Protein AF-A0A354IV15-F1 (afdb_monomer_lite)

Structure (mmCIF, N/CA/C/O backbone):
data_AF-A0A354IV15-F1
#
_entry.id   AF-A0A354IV15-F1
#
loop_
_atom_site.group_PDB
_atom_site.id
_atom_site.type_symbol
_atom_site.label_atom_id
_atom_site.label_alt_id
_atom_site.label_comp_id
_atom_site.label_asym_id
_atom_site.label_entity_id
_atom_site.label_seq_id
_atom_site.pdbx_PDB_ins_code
_atom_site.Cartn_x
_atom_site.Cartn_y
_atom_site.Cartn_z
_atom_site.occupancy
_atom_site.B_iso_or_equiv
_atom_site.auth_seq_id
_atom_site.auth_comp_id
_atom_site.auth_asym_id
_atom_site.auth_atom_id
_atom_site.pdbx_PDB_model_num
ATOM 1 N N . MET A 1 1 ? 53.207 0.172 0.750 1.00 58.41 1 MET A N 1
ATOM 2 C CA . MET A 1 1 ? 51.798 0.121 0.291 1.00 58.41 1 MET A CA 1
ATOM 3 C C . MET A 1 1 ? 51.623 -1.169 -0.497 1.00 58.41 1 MET A C 1
ATOM 5 O O . MET A 1 1 ? 52.511 -1.442 -1.293 1.00 58.41 1 MET A O 1
ATOM 9 N N . PRO A 1 2 ? 50.593 -1.988 -0.224 1.00 62.03 2 PRO A N 1
ATOM 10 C CA . PRO A 1 2 ? 49.203 -1.547 -0.224 1.00 62.03 2 PRO A CA 1
ATOM 11 C C . PRO A 1 2 ? 48.478 -1.778 1.106 1.00 62.03 2 PRO A C 1
ATOM 13 O O . PRO A 1 2 ? 48.753 -2.709 1.855 1.00 62.03 2 PRO A O 1
ATOM 16 N N . LEU A 1 3 ? 47.558 -0.864 1.387 1.00 52.69 3 LEU A N 1
ATOM 17 C CA . LEU A 1 3 ? 46.584 -0.957 2.459 1.00 52.69 3 LEU A CA 1
ATOM 18 C C . LEU A 1 3 ? 45.533 -1.981 2.002 1.00 52.69 3 LEU A C 1
ATOM 20 O O . LEU A 1 3 ? 44.863 -1.752 0.996 1.00 52.69 3 LEU A O 1
ATOM 24 N N . LEU A 1 4 ? 45.420 -3.122 2.687 1.00 52.62 4 LEU A N 1
ATOM 25 C CA . LEU A 1 4 ? 44.293 -4.032 2.492 1.00 52.62 4 LEU A CA 1
ATOM 26 C C . LEU A 1 4 ? 43.020 -3.295 2.925 1.00 52.62 4 LEU A C 1
ATOM 28 O O . LEU A 1 4 ? 42.780 -3.111 4.117 1.00 52.62 4 LEU A O 1
ATOM 32 N N . LEU A 1 5 ? 42.205 -2.869 1.960 1.00 55.97 5 LEU A N 1
ATOM 33 C CA . LEU A 1 5 ? 40.815 -2.533 2.235 1.00 55.97 5 LEU A CA 1
ATOM 34 C C . LEU A 1 5 ? 40.097 -3.848 2.549 1.00 55.97 5 LEU A C 1
ATOM 36 O O . LEU A 1 5 ? 39.826 -4.650 1.656 1.00 55.97 5 LEU A O 1
ATOM 40 N N . LEU A 1 6 ? 39.804 -4.080 3.827 1.00 54.84 6 LEU A N 1
ATOM 41 C CA . LEU A 1 6 ? 38.836 -5.089 4.222 1.00 54.84 6 LEU A CA 1
ATOM 42 C C . LEU A 1 6 ? 37.461 -4.570 3.777 1.00 54.84 6 LEU A C 1
ATOM 44 O O . LEU A 1 6 ? 36.841 -3.753 4.456 1.00 54.84 6 LEU A O 1
ATOM 48 N N . ALA A 1 7 ? 37.005 -4.981 2.596 1.00 62.22 7 ALA A N 1
ATOM 49 C CA . ALA A 1 7 ? 35.623 -4.769 2.199 1.00 62.22 7 ALA A CA 1
ATOM 50 C C . ALA A 1 7 ? 34.753 -5.661 3.093 1.00 62.22 7 ALA A C 1
ATOM 52 O O . ALA A 1 7 ? 34.614 -6.858 2.850 1.00 62.22 7 ALA A O 1
ATOM 53 N N . ALA A 1 8 ? 34.201 -5.092 4.165 1.00 59.66 8 ALA A N 1
ATOM 54 C CA . ALA A 1 8 ? 33.115 -5.728 4.890 1.00 59.66 8 ALA A CA 1
ATOM 55 C C . ALA A 1 8 ? 31.926 -5.820 3.924 1.00 59.66 8 ALA A C 1
ATOM 57 O O . ALA A 1 8 ? 31.249 -4.830 3.650 1.00 59.66 8 ALA A O 1
ATOM 58 N N . CYS A 1 9 ? 31.719 -7.000 3.341 1.00 65.56 9 CYS A N 1
ATOM 59 C CA . CYS A 1 9 ? 30.541 -7.274 2.539 1.00 65.56 9 CYS A CA 1
ATOM 60 C C . CYS A 1 9 ? 29.348 -7.279 3.499 1.00 65.56 9 CYS A C 1
ATOM 62 O O . CYS A 1 9 ? 29.175 -8.215 4.278 1.00 65.56 9 CYS A O 1
ATOM 64 N N . ILE A 1 10 ? 28.569 -6.197 3.504 1.00 67.44 10 ILE A N 1
ATOM 65 C CA . ILE A 1 10 ? 27.291 -6.165 4.211 1.00 67.44 10 ILE A CA 1
ATOM 66 C C . ILE A 1 10 ? 26.388 -7.165 3.490 1.00 67.44 10 ILE A C 1
ATOM 68 O O . ILE A 1 10 ? 25.838 -6.873 2.430 1.00 67.44 10 ILE A O 1
ATOM 72 N N . THR A 1 11 ? 26.251 -8.366 4.047 1.00 67.44 11 THR A N 1
ATOM 73 C CA . THR A 1 11 ? 25.224 -9.312 3.620 1.00 67.44 11 THR A CA 1
ATOM 74 C C . THR A 1 11 ? 23.880 -8.784 4.093 1.00 67.44 11 THR A C 1
ATOM 76 O O . THR A 1 11 ? 23.490 -8.979 5.245 1.00 67.44 11 THR A O 1
ATOM 79 N N . LEU A 1 12 ? 23.180 -8.080 3.205 1.00 62.41 12 LEU A N 1
ATOM 80 C CA . LEU A 1 12 ? 21.765 -7.800 3.394 1.00 62.41 12 LEU A CA 1
ATOM 81 C C . LEU A 1 12 ? 21.016 -9.140 3.425 1.00 62.41 12 LEU A C 1
ATOM 83 O O . LEU A 1 12 ? 21.324 -10.026 2.620 1.00 62.41 12 LEU A O 1
ATOM 87 N N . PRO A 1 13 ? 20.047 -9.327 4.336 1.00 68.31 13 PRO A N 1
ATOM 88 C CA . PRO A 1 13 ? 19.201 -10.508 4.278 1.00 68.31 13 PRO A CA 1
ATOM 89 C C . PRO A 1 13 ? 18.529 -10.557 2.902 1.00 68.31 13 PRO A C 1
ATOM 91 O O . PRO A 1 13 ? 18.103 -9.524 2.390 1.00 68.31 13 PRO A O 1
ATOM 94 N N . ALA A 1 14 ? 18.406 -11.750 2.311 1.00 62.03 14 ALA A N 1
ATOM 95 C CA . ALA A 1 14 ? 17.836 -11.939 0.970 1.00 62.03 14 ALA A CA 1
ATOM 96 C C . ALA A 1 14 ? 16.412 -11.356 0.810 1.00 62.03 14 ALA A C 1
ATOM 98 O O . ALA A 1 14 ? 15.959 -11.137 -0.305 1.00 62.03 14 ALA A O 1
ATOM 99 N N . ALA A 1 15 ? 15.727 -11.071 1.922 1.00 66.81 15 ALA A N 1
ATOM 100 C CA . ALA A 1 15 ? 14.414 -10.434 1.968 1.00 66.81 15 ALA A CA 1
ATOM 101 C C . ALA A 1 15 ? 14.437 -8.888 1.962 1.00 66.81 15 ALA A C 1
ATOM 103 O O . ALA A 1 15 ? 13.375 -8.274 1.953 1.00 66.81 15 ALA A O 1
ATOM 104 N N . ALA A 1 16 ? 15.605 -8.238 2.010 1.00 71.56 16 ALA A N 1
ATOM 105 C CA . ALA A 1 16 ? 15.695 -6.775 2.077 1.00 71.56 16 ALA A CA 1
ATOM 106 C C . ALA A 1 16 ? 15.365 -6.081 0.745 1.00 71.56 16 ALA A C 1
ATOM 108 O O . ALA A 1 16 ? 14.992 -4.910 0.745 1.00 71.56 16 ALA A O 1
ATOM 109 N N . LEU A 1 17 ? 15.523 -6.785 -0.380 1.00 78.44 17 LEU A N 1
ATOM 110 C CA . LEU A 1 17 ? 15.309 -6.255 -1.724 1.00 78.44 17 LEU A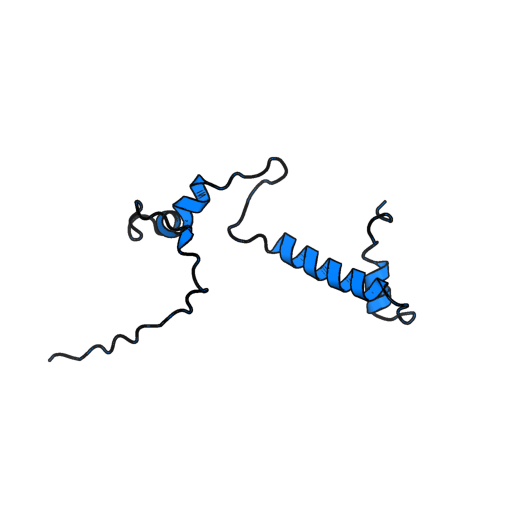 CA 1
ATOM 111 C C . LEU A 1 17 ? 14.519 -7.260 -2.557 1.00 78.44 17 LEU A C 1
ATOM 113 O O . LEU A 1 17 ? 14.914 -8.418 -2.680 1.00 78.44 17 LEU A O 1
ATOM 117 N N . ASP A 1 18 ? 13.427 -6.798 -3.162 1.00 83.12 18 ASP A N 1
ATOM 118 C CA . ASP A 1 18 ? 12.691 -7.572 -4.159 1.00 83.12 18 ASP A CA 1
ATOM 119 C C . ASP A 1 18 ? 13.426 -7.491 -5.503 1.00 83.12 18 ASP A C 1
ATOM 121 O O . ASP A 1 18 ? 13.218 -6.580 -6.306 1.00 83.12 18 ASP A O 1
ATOM 125 N N . THR A 1 19 ? 14.333 -8.438 -5.734 1.00 86.62 19 THR A N 1
ATOM 126 C CA . THR A 1 19 ? 15.141 -8.479 -6.958 1.00 86.62 19 THR A CA 1
ATOM 127 C C . THR A 1 19 ? 14.347 -8.914 -8.189 1.00 86.62 19 THR A C 1
ATOM 129 O O . THR A 1 19 ? 14.825 -8.730 -9.307 1.00 86.62 19 THR A O 1
ATOM 132 N N . ALA A 1 20 ? 13.126 -9.436 -8.024 1.00 86.81 20 ALA A N 1
ATOM 133 C CA . ALA A 1 20 ? 12.284 -9.853 -9.143 1.00 86.81 20 ALA A CA 1
ATOM 134 C C . ALA A 1 20 ? 11.726 -8.663 -9.944 1.00 86.81 20 ALA A C 1
ATOM 136 O O . ALA A 1 20 ? 11.259 -8.849 -11.066 1.00 86.81 20 ALA A O 1
ATOM 137 N N . ARG A 1 21 ? 11.768 -7.446 -9.383 1.00 88.06 21 ARG A N 1
ATOM 138 C CA . ARG A 1 21 ? 11.233 -6.224 -10.013 1.00 88.06 21 ARG A CA 1
ATOM 139 C C . ARG A 1 21 ? 12.287 -5.343 -10.688 1.00 88.06 21 ARG A C 1
ATOM 141 O O . ARG A 1 21 ? 11.938 -4.290 -11.229 1.00 88.06 21 ARG A O 1
ATOM 148 N N . LEU A 1 22 ? 13.545 -5.777 -10.668 1.00 93.44 22 LEU A N 1
ATOM 149 C CA . LEU A 1 22 ? 14.644 -5.080 -11.327 1.00 93.44 22 LEU A CA 1
ATOM 150 C C . LEU A 1 22 ? 14.457 -5.083 -12.848 1.00 93.44 22 LEU A C 1
ATOM 152 O O . LEU A 1 22 ? 13.995 -6.067 -13.425 1.00 93.44 22 LEU A O 1
ATOM 156 N N . ASP A 1 23 ? 14.876 -3.999 -13.496 1.00 95.50 23 ASP A N 1
ATOM 157 C CA . ASP A 1 23 ? 15.045 -3.935 -14.946 1.00 95.50 23 ASP A CA 1
ATOM 158 C C . ASP A 1 23 ? 16.538 -4.047 -15.300 1.00 95.50 23 ASP A C 1
ATOM 160 O O . ASP A 1 23 ? 17.277 -3.067 -15.166 1.00 95.50 23 ASP A O 1
ATOM 164 N N . PRO A 1 24 ? 17.007 -5.221 -15.766 1.00 93.06 24 PRO A N 1
ATOM 165 C CA . PRO A 1 24 ? 18.414 -5.426 -16.095 1.00 93.06 24 PRO A CA 1
ATOM 166 C C . PRO A 1 24 ? 18.853 -4.684 -17.366 1.00 93.06 24 PRO A C 1
ATOM 168 O O . PRO A 1 24 ? 20.056 -4.577 -17.607 1.00 93.06 24 PRO A O 1
ATOM 171 N N . ALA A 1 25 ? 17.920 -4.187 -18.186 1.00 95.88 25 ALA A N 1
ATOM 172 C CA . ALA A 1 25 ? 18.252 -3.411 -19.378 1.00 95.88 25 ALA A CA 1
ATOM 173 C C . ALA A 1 25 ? 18.649 -1.965 -19.037 1.00 95.88 25 ALA A C 1
ATOM 175 O O . ALA A 1 25 ? 19.398 -1.343 -19.793 1.00 95.88 25 ALA A O 1
ATOM 176 N N . THR A 1 26 ? 18.199 -1.436 -17.894 1.00 97.06 26 THR A N 1
ATOM 177 C CA . THR A 1 26 ? 18.564 -0.093 -17.435 1.00 97.06 26 THR A CA 1
ATOM 178 C C . THR A 1 26 ? 19.800 -0.142 -16.539 1.00 97.06 26 THR A C 1
ATOM 180 O O . THR A 1 26 ? 19.811 -0.754 -15.471 1.00 97.06 26 THR A O 1
ATOM 183 N N . ARG A 1 27 ? 20.870 0.554 -16.939 1.00 96.69 27 ARG A N 1
ATOM 184 C CA . ARG A 1 27 ? 22.078 0.670 -16.116 1.00 96.69 27 ARG A CA 1
ATOM 185 C C . ARG A 1 27 ? 21.801 1.570 -14.908 1.00 96.69 27 ARG A C 1
ATOM 187 O O . ARG A 1 27 ? 21.460 2.739 -15.062 1.00 96.69 27 ARG A O 1
ATOM 194 N N . ALA A 1 28 ? 22.026 1.051 -13.701 1.00 96.19 28 ALA A N 1
ATOM 195 C CA . ALA A 1 28 ? 21.704 1.747 -12.448 1.00 96.19 28 ALA A CA 1
ATOM 196 C C . ALA A 1 28 ? 22.396 3.113 -12.267 1.00 96.19 28 ALA A C 1
ATOM 198 O O . ALA A 1 28 ? 21.842 3.993 -11.617 1.00 96.19 28 ALA A O 1
ATOM 199 N N . ASN A 1 29 ? 23.583 3.307 -12.851 1.00 97.00 29 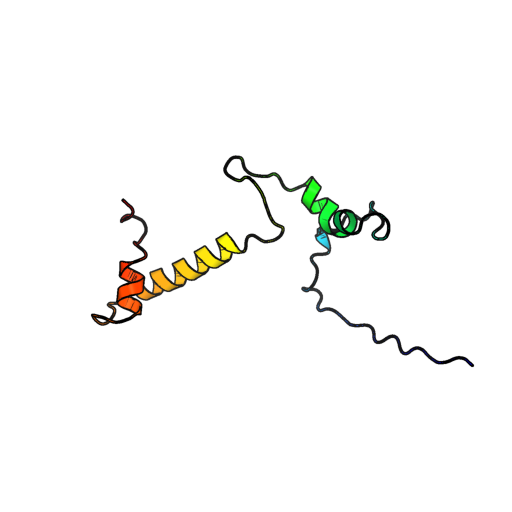ASN A N 1
ATOM 200 C CA . ASN A 1 29 ? 24.295 4.591 -12.796 1.00 97.00 29 ASN A CA 1
ATOM 201 C C . ASN A 1 29 ? 23.657 5.677 -13.676 1.00 97.00 29 ASN A C 1
ATOM 203 O O . ASN A 1 29 ? 23.938 6.853 -13.462 1.00 97.00 29 ASN A O 1
ATOM 207 N N . ASP A 1 30 ? 22.842 5.289 -14.660 1.00 98.12 30 ASP A N 1
ATOM 208 C CA . ASP A 1 30 ? 22.169 6.222 -15.567 1.00 98.12 30 ASP A CA 1
ATOM 209 C C . ASP A 1 30 ? 20.775 6.579 -15.034 1.00 98.12 30 ASP A C 1
ATOM 211 O O . ASP A 1 30 ? 20.387 7.745 -15.044 1.00 98.12 30 ASP A O 1
ATOM 215 N N . ASP A 1 31 ? 20.042 5.583 -14.526 1.00 97.88 31 ASP A N 1
ATOM 216 C CA . ASP A 1 31 ? 18.742 5.769 -13.877 1.00 97.88 31 ASP A CA 1
ATOM 217 C C . ASP A 1 31 ? 18.498 4.658 -12.844 1.00 97.88 31 ASP A C 1
ATOM 219 O O . ASP A 1 31 ? 18.028 3.559 -13.156 1.00 97.88 31 ASP A O 1
ATOM 223 N N . LEU A 1 32 ? 18.828 4.950 -11.585 1.00 96.06 32 LEU A N 1
ATOM 224 C CA . LEU A 1 32 ? 18.660 4.003 -10.486 1.00 96.06 32 LEU A CA 1
ATOM 225 C C . LEU A 1 32 ? 17.186 3.650 -10.250 1.00 96.06 32 LEU A C 1
ATOM 227 O O . LEU A 1 32 ? 16.879 2.509 -9.903 1.00 96.06 32 LEU A O 1
ATOM 231 N N . PHE A 1 33 ? 16.268 4.605 -10.432 1.00 95.12 33 PHE A N 1
ATOM 232 C CA . PHE A 1 33 ? 14.849 4.379 -10.172 1.00 95.12 33 PHE A CA 1
ATOM 233 C C . PHE A 1 33 ? 14.268 3.373 -11.165 1.00 95.12 33 PHE A C 1
ATOM 235 O O . PHE A 1 33 ? 13.583 2.434 -10.748 1.00 95.12 33 PHE A O 1
ATOM 242 N N . ARG A 1 34 ? 14.591 3.521 -12.455 1.00 97.06 34 ARG A N 1
ATOM 243 C CA . ARG A 1 34 ? 14.188 2.555 -13.482 1.00 97.06 34 ARG A CA 1
ATOM 244 C C . ARG A 1 34 ? 14.920 1.229 -13.366 1.00 97.06 34 ARG A C 1
ATOM 246 O O . ARG A 1 34 ? 14.257 0.206 -13.445 1.00 97.06 34 ARG A O 1
ATOM 253 N N . ALA A 1 35 ? 16.223 1.215 -13.091 1.00 96.50 35 ALA A N 1
ATOM 254 C CA . ALA A 1 35 ? 16.939 -0.043 -12.867 1.00 96.50 35 ALA A CA 1
ATOM 255 C C . ALA A 1 35 ? 16.332 -0.858 -11.709 1.00 96.50 35 ALA A C 1
ATOM 257 O O . ALA A 1 35 ? 16.204 -2.077 -11.800 1.00 96.50 35 ALA A O 1
ATOM 258 N N . ALA A 1 36 ? 15.910 -0.190 -10.631 1.00 94.19 36 ALA A N 1
ATOM 259 C CA . ALA A 1 36 ? 15.342 -0.857 -9.464 1.00 94.19 36 ALA A CA 1
ATOM 260 C C . ALA A 1 36 ? 13.866 -1.271 -9.628 1.00 94.19 36 ALA A C 1
ATOM 262 O O . ALA A 1 36 ? 13.456 -2.277 -9.055 1.00 94.19 36 ALA A O 1
ATOM 263 N N . ASN A 1 37 ? 13.063 -0.503 -10.375 1.00 94.25 37 ASN A N 1
ATOM 264 C CA . ASN A 1 37 ? 11.600 -0.663 -10.406 1.00 94.25 37 ASN A CA 1
ATOM 265 C C . ASN A 1 37 ? 11.016 -0.871 -11.811 1.00 94.25 37 ASN A C 1
ATOM 267 O O . ASN A 1 37 ? 9.796 -0.927 -11.959 1.00 94.25 37 ASN A O 1
ATOM 271 N N . GLY A 1 38 ? 11.838 -0.940 -12.857 1.00 95.19 38 GLY A N 1
ATOM 272 C CA . GLY A 1 38 ? 11.382 -0.883 -14.247 1.00 95.19 38 GLY A CA 1
ATOM 273 C C . GLY A 1 38 ? 10.435 -2.018 -14.628 1.00 95.19 38 GLY A C 1
ATOM 274 O O . GLY A 1 38 ? 9.424 -1.763 -15.282 1.00 95.19 38 GLY A O 1
ATOM 275 N N . ALA A 1 39 ? 10.671 -3.240 -14.138 1.00 94.62 39 ALA A N 1
ATOM 276 C CA . ALA A 1 39 ? 9.749 -4.349 -14.381 1.00 94.62 39 ALA A CA 1
ATOM 277 C C . ALA A 1 39 ? 8.390 -4.130 -13.687 1.00 94.62 39 ALA A C 1
ATOM 279 O O . ALA A 1 39 ? 7.343 -4.439 -14.254 1.00 94.62 39 ALA A O 1
ATOM 280 N N . TRP A 1 40 ? 8.382 -3.530 -12.491 1.00 94.44 40 TRP A N 1
ATOM 281 C CA . TRP A 1 40 ? 7.144 -3.165 -11.795 1.00 94.44 40 TRP A CA 1
ATOM 282 C C . TRP A 1 40 ? 6.381 -2.049 -12.510 1.00 94.44 40 TRP A C 1
ATOM 284 O O . TRP A 1 40 ? 5.165 -2.153 -12.657 1.00 94.44 40 TRP A O 1
ATOM 294 N N . LEU A 1 41 ? 7.086 -1.019 -12.989 1.00 95.00 41 LEU A N 1
ATOM 295 C CA . LEU A 1 41 ? 6.496 0.085 -13.752 1.00 95.00 41 LEU A CA 1
ATOM 296 C C . LEU A 1 41 ? 5.839 -0.408 -15.047 1.00 95.00 41 LEU A C 1
ATOM 298 O O . LEU A 1 41 ? 4.783 0.090 -15.419 1.00 95.00 41 LEU A O 1
ATOM 302 N N . ALA A 1 42 ? 6.443 -1.393 -15.717 1.00 94.88 42 ALA A N 1
ATOM 303 C CA . ALA A 1 42 ? 5.889 -1.973 -16.937 1.00 94.88 42 ALA A CA 1
ATOM 304 C C . ALA A 1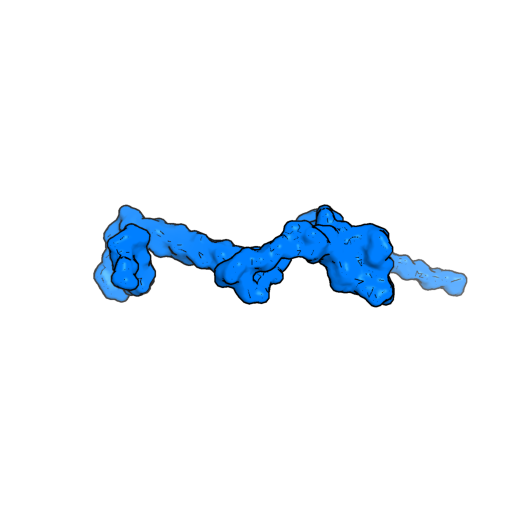 42 ? 4.637 -2.832 -16.680 1.00 94.88 42 ALA A C 1
ATOM 306 O O . ALA A 1 42 ? 3.742 -2.878 -17.521 1.00 94.88 42 ALA A O 1
ATOM 307 N N . ALA A 1 43 ? 4.574 -3.521 -15.537 1.00 94.69 43 ALA A N 1
ATOM 308 C CA . ALA A 1 43 ? 3.508 -4.475 -15.228 1.00 94.69 43 ALA A CA 1
ATOM 309 C C . ALA A 1 43 ? 2.334 -3.884 -14.427 1.00 94.69 43 ALA A C 1
ATOM 311 O O . ALA A 1 43 ? 1.243 -4.455 -14.428 1.00 94.69 43 ALA A O 1
ATOM 312 N N . THR A 1 44 ? 2.540 -2.778 -13.708 1.00 94.44 44 THR A N 1
ATOM 313 C CA . THR A 1 44 ? 1.559 -2.270 -12.739 1.00 94.44 44 THR A CA 1
ATOM 314 C C . THR A 1 44 ? 0.707 -1.162 -13.338 1.00 94.44 44 THR A C 1
ATOM 316 O O . THR A 1 44 ? 1.190 -0.067 -13.609 1.00 94.44 44 THR A O 1
ATOM 319 N N . ALA A 1 45 ? -0.590 -1.424 -13.483 1.00 95.12 45 ALA A N 1
ATOM 320 C CA . ALA A 1 45 ? -1.568 -0.405 -13.838 1.00 95.12 45 ALA A CA 1
ATOM 321 C C . ALA A 1 45 ? -2.065 0.344 -12.594 1.00 95.12 45 ALA A C 1
ATOM 323 O O . ALA A 1 45 ? -2.203 -0.244 -11.519 1.00 95.12 45 ALA A O 1
ATOM 324 N N . ILE A 1 46 ? -2.390 1.627 -12.759 1.00 93.88 46 ILE A N 1
ATOM 325 C CA . ILE A 1 46 ? -3.148 2.385 -11.760 1.00 93.88 46 ILE A CA 1
ATOM 326 C C . ILE A 1 46 ? -4.637 2.050 -11.959 1.00 93.88 46 ILE A C 1
ATOM 328 O O . ILE A 1 46 ? -5.156 2.293 -13.051 1.00 93.88 46 ILE A O 1
ATOM 332 N N . PRO A 1 47 ? -5.328 1.472 -10.958 1.00 92.31 47 PRO A N 1
ATOM 333 C CA . PRO A 1 47 ? -6.765 1.214 -11.041 1.00 92.31 47 PRO A CA 1
ATOM 334 C C . PRO A 1 47 ? -7.573 2.505 -11.223 1.00 92.31 47 PRO A C 1
ATOM 336 O O . PRO A 1 47 ? -7.165 3.557 -10.742 1.00 92.31 47 PRO A O 1
ATOM 339 N N . ALA A 1 48 ? -8.741 2.434 -11.866 1.00 96.69 48 ALA A N 1
ATOM 340 C CA . ALA A 1 48 ? -9.545 3.618 -12.202 1.00 96.69 48 ALA A CA 1
ATOM 341 C C . ALA A 1 48 ? -10.039 4.403 -10.972 1.00 96.69 48 ALA A C 1
ATOM 343 O O . ALA A 1 48 ? -10.285 5.604 -11.048 1.00 96.69 48 ALA A O 1
ATOM 344 N N . GLU A 1 49 ? -10.187 3.729 -9.836 1.00 94.06 49 GLU A N 1
ATOM 345 C CA . GLU A 1 49 ? -10.597 4.301 -8.556 1.00 94.06 49 GLU A CA 1
ATOM 346 C C . GLU A 1 49 ? -9.440 4.913 -7.751 1.00 94.06 49 GLU A C 1
ATOM 348 O O . GLU A 1 49 ? -9.657 5.415 -6.646 1.00 94.06 49 GLU A O 1
ATOM 353 N N . ARG A 1 50 ? -8.209 4.859 -8.272 1.00 90.25 50 ARG A N 1
ATOM 354 C CA . ARG A 1 50 ? -7.012 5.377 -7.607 1.00 90.25 50 ARG A CA 1
ATOM 355 C C . ARG A 1 50 ? -6.295 6.385 -8.495 1.00 90.25 50 ARG A C 1
ATOM 357 O O . ARG A 1 50 ? -6.241 6.248 -9.709 1.00 90.25 50 ARG A O 1
ATOM 364 N N . SER A 1 51 ? -5.678 7.376 -7.863 1.00 93.81 51 SER A N 1
ATOM 365 C CA . SER A 1 51 ? -4.786 8.313 -8.557 1.00 93.81 51 SER A CA 1
ATOM 366 C C . SER A 1 51 ? -3.351 7.787 -8.661 1.00 93.81 51 SER A C 1
ATOM 368 O O . SER A 1 51 ? -2.561 8.307 -9.441 1.00 93.81 51 SER A O 1
ATOM 370 N N . GLU A 1 52 ? -2.998 6.776 -7.862 1.00 91.56 52 GLU A N 1
ATOM 371 C CA . GLU A 1 52 ? -1.626 6.303 -7.688 1.00 91.56 52 GLU A CA 1
ATOM 372 C C . GLU A 1 52 ? -1.570 4.870 -7.138 1.00 91.56 52 GLU A C 1
ATOM 374 O O . GLU A 1 52 ? -2.527 4.362 -6.543 1.00 91.56 52 GLU A O 1
ATOM 379 N N . VAL A 1 53 ? -0.417 4.225 -7.328 1.00 92.00 53 VAL A N 1
ATOM 380 C CA . VAL A 1 53 ? -0.078 2.906 -6.781 1.00 92.00 53 VAL A CA 1
ATOM 381 C C . VAL A 1 53 ? 1.355 2.913 -6.266 1.00 92.00 53 VAL A C 1
ATOM 383 O O . VAL A 1 53 ? 2.209 3.640 -6.770 1.00 92.00 53 VAL A O 1
ATOM 386 N N . TYR A 1 54 ? 1.616 2.076 -5.268 1.00 90.19 54 TYR A N 1
ATOM 387 C CA . TYR A 1 54 ? 2.903 1.987 -4.586 1.00 90.19 54 TYR A CA 1
ATOM 388 C C . TYR A 1 54 ? 3.442 0.559 -4.639 1.00 90.19 54 TYR A C 1
ATOM 390 O O . TYR A 1 54 ? 2.677 -0.400 -4.747 1.00 90.19 54 TYR A O 1
ATOM 398 N N . GLY A 1 55 ? 4.762 0.400 -4.493 1.00 86.75 55 GLY A N 1
ATOM 399 C CA . GLY A 1 55 ? 5.402 -0.922 -4.454 1.00 86.75 55 GLY A CA 1
ATOM 400 C C . GLY A 1 55 ? 4.906 -1.819 -3.309 1.00 86.75 55 GLY A C 1
ATOM 401 O O . GLY A 1 55 ? 4.956 -3.045 -3.437 1.00 86.75 55 GLY A O 1
ATOM 402 N N . ALA A 1 56 ? 4.378 -1.210 -2.239 1.00 86.62 56 ALA A N 1
ATOM 403 C CA . ALA A 1 56 ? 3.682 -1.861 -1.136 1.00 86.62 56 ALA A CA 1
ATOM 404 C C . ALA A 1 56 ? 2.401 -1.087 -0.768 1.00 86.62 56 ALA A C 1
ATOM 406 O O . ALA A 1 56 ? 2.451 0.121 -0.539 1.00 86.62 56 ALA A O 1
ATOM 407 N N . ASP A 1 57 ? 1.266 -1.784 -0.645 1.00 87.88 57 ASP A N 1
ATOM 408 C CA . ASP A 1 57 ? -0.000 -1.195 -0.177 1.00 87.88 57 ASP A CA 1
ATOM 409 C C . ASP A 1 57 ? -0.071 -1.235 1.362 1.00 87.88 57 ASP A C 1
ATOM 411 O O . ASP A 1 57 ? -0.756 -2.057 1.988 1.00 87.88 57 ASP A O 1
ATOM 415 N N . LEU A 1 58 ? 0.732 -0.368 1.989 1.00 90.69 58 LEU A N 1
ATOM 416 C CA . LEU A 1 58 ? 0.749 -0.207 3.443 1.00 90.69 58 LEU A CA 1
ATOM 417 C C . LEU A 1 58 ? -0.607 0.255 3.995 1.00 90.69 58 LEU A C 1
ATOM 419 O O . LEU A 1 58 ? -1.037 -0.336 4.988 1.00 90.69 58 LEU A O 1
ATOM 423 N N . PRO A 1 59 ? -1.318 1.226 3.384 1.00 88.75 59 PRO A N 1
ATOM 424 C CA . PRO A 1 59 ? -2.634 1.632 3.868 1.00 88.75 59 PRO A CA 1
ATOM 425 C C . PRO A 1 59 ? -3.627 0.468 3.930 1.00 88.75 59 PRO A C 1
ATOM 427 O O . PRO A 1 59 ? -4.253 0.263 4.971 1.00 88.75 59 PRO A O 1
ATOM 430 N N . ALA A 1 60 ? -3.731 -0.351 2.876 1.00 87.75 60 ALA A N 1
ATOM 431 C CA . ALA A 1 60 ? -4.604 -1.525 2.897 1.00 87.75 60 ALA A CA 1
ATOM 432 C C . ALA A 1 60 ? -4.184 -2.531 3.979 1.00 87.75 60 ALA A C 1
ATOM 434 O O . ALA A 1 60 ? -5.029 -3.032 4.724 1.00 87.75 60 ALA A O 1
ATOM 435 N N . SER A 1 61 ? -2.879 -2.782 4.116 1.00 92.50 61 SER A N 1
ATOM 436 C CA . SER A 1 61 ? -2.336 -3.705 5.120 1.00 92.50 61 SER A CA 1
ATOM 437 C C . SER A 1 61 ? -2.628 -3.250 6.553 1.00 92.50 61 SER A C 1
ATOM 439 O O . SER A 1 61 ? -3.001 -4.061 7.402 1.00 92.50 61 SER A O 1
ATOM 441 N N . VAL A 1 62 ? -2.473 -1.956 6.836 1.00 94.19 62 VAL A N 1
ATOM 442 C CA . VAL A 1 62 ? -2.776 -1.367 8.146 1.00 94.19 62 VAL A CA 1
ATOM 443 C C . VAL A 1 62 ? -4.276 -1.421 8.412 1.00 94.19 62 VAL A C 1
ATOM 445 O O . VAL A 1 62 ? -4.678 -1.900 9.470 1.00 94.19 62 VAL A O 1
ATOM 448 N N . ASN A 1 63 ? -5.105 -1.026 7.444 1.00 91.62 63 ASN A N 1
ATOM 449 C CA . ASN A 1 63 ? -6.561 -1.067 7.578 1.00 91.62 63 ASN A CA 1
ATOM 450 C C . ASN A 1 63 ? -7.072 -2.484 7.864 1.00 91.62 63 ASN A C 1
ATOM 452 O O . ASN A 1 63 ? -7.904 -2.668 8.751 1.00 91.62 63 ASN A O 1
ATOM 456 N N . ALA A 1 64 ? -6.541 -3.496 7.171 1.00 92.88 64 ALA A N 1
ATOM 457 C CA . ALA A 1 64 ? -6.885 -4.893 7.420 1.00 92.88 64 ALA A CA 1
ATOM 458 C C . ALA A 1 64 ? -6.518 -5.336 8.847 1.00 92.88 64 ALA A C 1
ATOM 460 O O . ALA A 1 64 ? -7.312 -5.995 9.515 1.00 92.88 64 ALA A O 1
ATOM 461 N N . ARG A 1 65 ? -5.340 -4.939 9.345 1.00 95.31 65 ARG A N 1
ATOM 462 C CA . ARG A 1 65 ? -4.887 -5.261 10.710 1.00 95.31 65 ARG A CA 1
ATOM 463 C C . ARG A 1 65 ? -5.726 -4.566 11.777 1.00 95.31 65 ARG A C 1
ATOM 465 O O . ARG A 1 65 ? -6.140 -5.219 12.729 1.00 95.31 65 ARG A O 1
ATOM 472 N N . VAL A 1 66 ? -6.008 -3.273 11.609 1.00 94.19 66 VAL A N 1
ATOM 473 C CA . VAL A 1 66 ? -6.890 -2.519 12.514 1.00 94.19 66 VAL A CA 1
ATOM 474 C C . VAL A 1 66 ? -8.265 -3.172 12.556 1.00 94.19 66 VAL A C 1
ATOM 476 O O . VAL A 1 66 ? -8.783 -3.437 13.637 1.00 94.19 66 VAL A O 1
ATOM 479 N N . ARG A 1 67 ? -8.824 -3.512 11.391 1.00 92.94 67 ARG A N 1
ATOM 480 C CA . ARG A 1 67 ? -10.105 -4.211 11.308 1.00 92.94 67 ARG A CA 1
ATOM 481 C C . ARG A 1 67 ? -10.082 -5.541 12.057 1.00 92.94 67 ARG A C 1
ATOM 483 O O . ARG A 1 67 ? -10.974 -5.779 12.857 1.00 92.94 67 ARG A O 1
ATOM 490 N N . ALA A 1 68 ? -9.047 -6.357 11.866 1.00 94.88 68 ALA A N 1
ATOM 491 C CA . ALA A 1 68 ? -8.906 -7.625 12.578 1.00 94.88 68 ALA A CA 1
ATOM 492 C C . ALA A 1 68 ? -8.858 -7.444 14.106 1.00 94.88 68 ALA A C 1
ATOM 494 O O . ALA A 1 68 ? -9.460 -8.230 14.834 1.00 94.88 68 ALA A O 1
ATOM 495 N N . ILE A 1 69 ? -8.191 -6.394 14.599 1.00 94.81 69 ILE A N 1
ATOM 496 C CA . ILE A 1 69 ? -8.163 -6.064 16.033 1.00 94.81 69 ILE A CA 1
ATOM 497 C C . ILE A 1 69 ? -9.567 -5.704 16.525 1.00 94.81 69 ILE A C 1
ATOM 499 O O . ILE A 1 69 ? -10.030 -6.266 17.516 1.00 94.81 69 ILE A O 1
ATOM 503 N N . VAL A 1 70 ? -10.262 -4.796 15.833 1.00 94.62 70 VAL A N 1
ATOM 504 C CA . VAL A 1 70 ? -11.616 -4.368 16.219 1.00 94.62 70 VAL A CA 1
ATOM 505 C C . VAL A 1 70 ? -12.598 -5.541 16.166 1.00 94.62 70 VAL A C 1
ATOM 507 O O . VAL A 1 70 ? -13.382 -5.719 17.096 1.00 94.62 70 VAL A O 1
ATOM 510 N N . ASP A 1 71 ? -12.536 -6.371 15.126 1.00 93.50 71 ASP A N 1
ATOM 511 C CA . ASP A 1 71 ? -13.375 -7.564 14.987 1.00 93.50 71 ASP A CA 1
ATOM 512 C C . ASP A 1 71 ? -13.079 -8.588 16.098 1.00 93.50 71 ASP A C 1
ATOM 514 O O . ASP A 1 71 ? -14.004 -9.172 16.663 1.00 93.50 71 ASP A O 1
ATOM 518 N N . GLY A 1 72 ? -11.813 -8.734 16.500 1.00 94.94 72 GLY A N 1
ATOM 519 C CA . GLY A 1 72 ? -11.428 -9.527 17.669 1.00 94.94 72 GLY A CA 1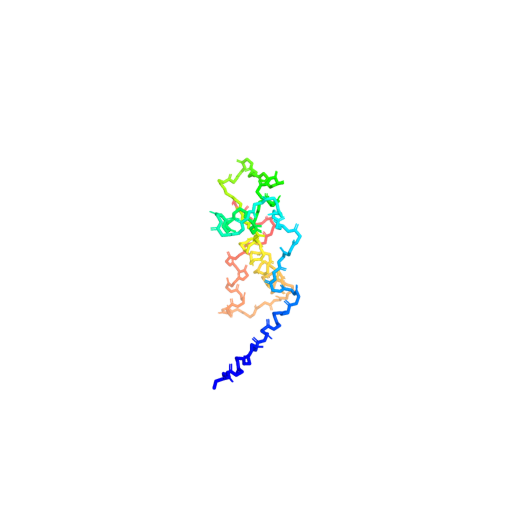
ATOM 520 C C . GLY A 1 72 ? -12.030 -8.996 18.974 1.00 94.94 72 GLY A C 1
ATOM 521 O O . GLY A 1 72 ? -12.565 -9.769 19.767 1.00 94.94 72 GLY A O 1
ATOM 522 N N . LEU A 1 73 ? -12.031 -7.676 19.182 1.00 95.06 73 LEU A N 1
ATOM 523 C CA . LEU A 1 73 ? -12.676 -7.058 20.348 1.00 95.06 73 LEU A CA 1
ATOM 524 C C . LEU A 1 73 ? -14.202 -7.227 20.330 1.00 95.06 73 LEU A C 1
ATOM 526 O O . LEU A 1 73 ? -14.821 -7.327 21.388 1.00 95.06 73 LEU A O 1
ATOM 530 N N . ARG A 1 74 ? -14.829 -7.293 19.151 1.00 92.81 74 ARG A N 1
ATOM 531 C CA . ARG A 1 74 ? -16.276 -7.532 19.012 1.00 92.81 74 ARG A CA 1
ATOM 532 C C . ARG A 1 74 ? -16.704 -8.939 19.408 1.00 92.81 74 ARG A C 1
ATOM 534 O O . ARG A 1 74 ? -17.870 -9.122 19.751 1.00 92.81 74 ARG A O 1
ATOM 541 N N . ALA A 1 75 ? -15.796 -9.914 19.368 1.00 93.12 75 ALA A N 1
ATOM 542 C CA . ALA A 1 75 ? -16.116 -11.307 19.669 1.00 93.12 75 ALA A CA 1
ATOM 543 C C . ALA A 1 75 ? -16.595 -11.517 21.118 1.00 93.12 75 ALA A C 1
AT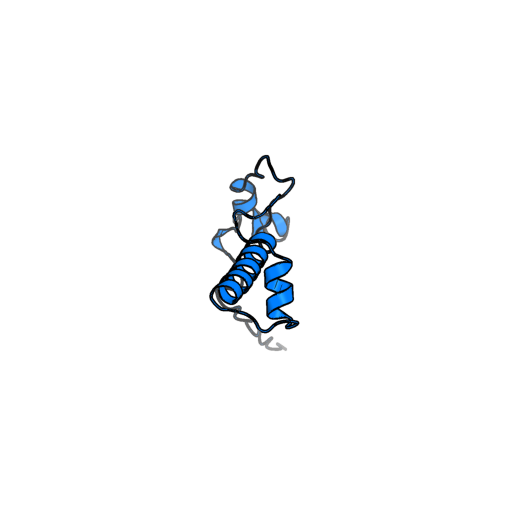OM 545 O O . ALA A 1 75 ? -17.248 -12.521 21.407 1.00 93.12 75 ALA A O 1
ATOM 546 N N . HIS A 1 76 ? -16.314 -10.569 22.020 1.00 92.56 76 HIS A N 1
ATOM 547 C CA . HIS A 1 76 ? -16.689 -10.646 23.429 1.00 92.56 76 HIS A CA 1
ATOM 548 C C . HIS A 1 76 ? -17.198 -9.301 23.974 1.00 92.56 76 HIS A C 1
ATOM 550 O O . HIS A 1 76 ? -16.811 -8.237 23.481 1.00 92.56 76 HIS A O 1
ATOM 556 N N . PRO A 1 77 ? -18.051 -9.307 25.017 1.00 93.44 77 PRO A N 1
ATOM 557 C CA . PRO A 1 77 ? -18.462 -8.079 25.683 1.00 93.44 77 PRO A CA 1
ATOM 558 C C . PRO A 1 77 ? -17.267 -7.334 26.286 1.00 93.44 77 PRO A C 1
ATOM 560 O O . PRO A 1 77 ? -16.525 -7.882 27.094 1.00 93.44 77 PRO A O 1
ATOM 563 N N . GLN A 1 78 ? -17.132 -6.055 25.938 1.00 96.25 78 GLN A N 1
ATOM 564 C CA . GLN A 1 78 ? -16.139 -5.161 26.534 1.00 96.25 78 GLN A CA 1
ATOM 565 C C . GLN A 1 78 ? -16.725 -4.421 27.736 1.00 96.25 78 GLN A C 1
ATOM 567 O O . GLN A 1 78 ? -17.907 -4.044 27.717 1.00 96.25 78 GLN A O 1
ATOM 572 N N . ALA A 1 79 ? -15.897 -4.179 28.756 1.00 96.94 79 ALA A N 1
ATOM 573 C CA . ALA A 1 79 ? -16.297 -3.465 29.965 1.00 96.94 79 ALA A CA 1
ATOM 574 C C . ALA A 1 79 ? -16.866 -2.068 29.625 1.00 96.94 79 ALA A C 1
ATOM 576 O O . ALA A 1 79 ? -16.282 -1.359 28.796 1.00 96.94 79 ALA A O 1
ATOM 577 N N . PRO A 1 80 ? -17.986 -1.636 30.231 1.00 95.19 80 PRO A N 1
ATOM 578 C CA . PRO A 1 80 ? -18.522 -0.293 30.015 1.00 95.19 80 PRO A CA 1
ATOM 579 C C . PRO A 1 80 ? -17.483 0.796 30.325 1.00 95.19 80 PRO A C 1
ATOM 581 O O . PRO A 1 80 ? -16.779 0.722 31.327 1.00 95.19 80 PRO A O 1
ATOM 584 N N . GLY A 1 81 ? -17.368 1.800 29.453 1.00 94.94 81 GLY A N 1
ATOM 585 C CA . GLY A 1 81 ? -16.421 2.914 29.614 1.00 94.94 81 GLY A CA 1
ATOM 586 C C . GLY A 1 81 ? -14.955 2.611 29.263 1.00 94.94 81 GLY A C 1
ATOM 587 O O . GLY A 1 81 ? -14.160 3.552 29.190 1.00 94.94 81 GLY A O 1
ATOM 588 N N . SER A 1 82 ? -14.607 1.346 28.996 1.00 97.38 82 SER A N 1
ATOM 589 C CA . SER A 1 82 ? -13.261 0.929 28.572 1.00 97.38 82 SER A CA 1
ATOM 590 C C . SER A 1 82 ? -12.851 1.500 27.208 1.00 97.38 82 SER A C 1
ATOM 592 O O . SER A 1 82 ? -13.689 1.964 26.426 1.00 97.38 82 SER A O 1
ATOM 594 N N . ILE A 1 83 ? -11.549 1.467 26.911 1.00 96.44 83 ILE A N 1
ATOM 595 C CA . ILE A 1 83 ? -11.012 1.900 25.611 1.00 96.44 83 ILE A CA 1
ATOM 596 C C . ILE A 1 83 ? -11.484 0.946 24.512 1.00 96.44 83 ILE A C 1
ATOM 598 O O . ILE A 1 83 ? -11.882 1.389 23.440 1.00 96.44 83 ILE A O 1
ATOM 602 N N . GLU A 1 84 ? -11.521 -0.349 24.803 1.00 95.44 84 GLU A N 1
ATOM 603 C CA . GLU A 1 84 ? -11.975 -1.410 23.913 1.00 95.44 84 GLU A CA 1
ATOM 604 C C . GLU A 1 84 ? -13.441 -1.207 23.530 1.00 95.44 84 GLU A C 1
ATOM 606 O O . GLU A 1 84 ? -13.788 -1.279 22.351 1.00 95.44 84 GLU A O 1
ATOM 611 N N . ARG A 1 85 ? -14.297 -0.870 24.508 1.00 94.81 85 ARG A N 1
ATOM 612 C CA . ARG A 1 85 ? -15.698 -0.517 24.246 1.00 94.81 85 ARG A CA 1
ATOM 613 C C . ARG A 1 85 ? -15.793 0.687 23.310 1.00 94.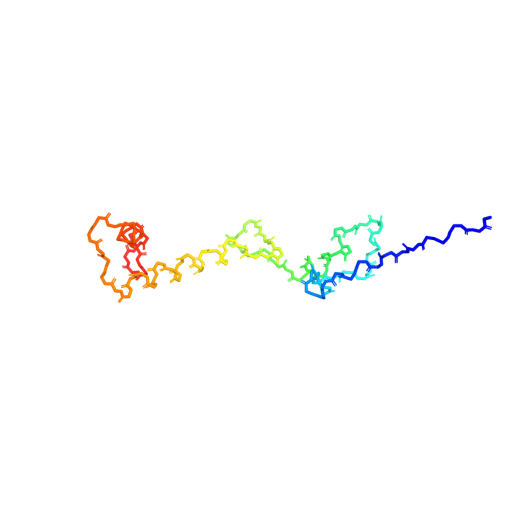81 85 ARG A C 1
ATOM 615 O O . ARG A 1 85 ? -16.473 0.601 22.295 1.00 94.81 85 ARG A O 1
ATOM 622 N N . LYS A 1 86 ? -15.064 1.769 23.600 1.00 94.06 86 LYS A N 1
ATOM 623 C CA . LYS A 1 86 ? -15.049 2.973 22.749 1.00 94.06 86 LYS A CA 1
ATOM 624 C C . LYS A 1 86 ? -14.574 2.668 21.327 1.00 94.06 86 LYS A C 1
ATOM 626 O O . LYS A 1 86 ? -15.143 3.192 20.376 1.00 94.06 86 LYS A O 1
ATOM 631 N N . LEU A 1 87 ? -13.557 1.819 21.175 1.00 93.75 87 LEU A N 1
ATOM 632 C CA . LEU A 1 87 ? -13.008 1.448 19.872 1.00 93.75 87 LEU A CA 1
ATOM 633 C C . LEU A 1 87 ? -14.018 0.645 19.041 1.00 93.75 87 LEU A C 1
ATOM 635 O O . LEU A 1 87 ? -14.214 0.930 17.859 1.00 93.75 87 LEU A O 1
ATOM 639 N N . VAL A 1 88 ? -14.697 -0.320 19.669 1.00 93.31 88 VAL A N 1
ATOM 640 C CA . VAL A 1 88 ? -15.780 -1.094 19.046 1.00 93.31 88 VAL A CA 1
ATOM 641 C C . VAL A 1 88 ? -16.959 -0.195 18.661 1.00 93.31 88 VAL A C 1
ATOM 643 O O . VAL A 1 88 ? -17.548 -0.388 17.598 1.00 93.31 88 VAL A O 1
ATOM 646 N N . ASP A 1 89 ? -17.304 0.794 19.480 1.00 91.38 89 ASP A N 1
ATOM 647 C CA . ASP A 1 89 ? -18.424 1.696 19.196 1.00 91.38 89 ASP A CA 1
ATOM 648 C C . ASP A 1 89 ? -18.087 2.696 18.069 1.00 91.38 89 ASP A C 1
ATOM 650 O O . ASP A 1 89 ? -18.944 3.000 17.240 1.00 91.38 89 ASP A O 1
ATOM 654 N N . PHE A 1 90 ? -16.834 3.164 17.989 1.00 91.81 90 PHE A N 1
ATOM 655 C CA . PHE A 1 90 ? -16.372 4.110 16.964 1.00 91.81 90 PHE A CA 1
ATOM 656 C C . PHE A 1 90 ? -16.204 3.485 15.569 1.00 91.81 90 PHE A C 1
ATOM 658 O O . PHE A 1 90 ? -16.445 4.158 14.570 1.00 91.81 90 PHE A O 1
ATOM 665 N N . HIS A 1 91 ? -15.795 2.215 15.482 1.00 88.81 91 HIS A N 1
ATOM 666 C CA . HIS A 1 91 ? -15.561 1.519 14.210 1.00 88.81 91 HIS A CA 1
ATOM 667 C C . HIS A 1 91 ? -16.698 0.548 13.871 1.00 88.81 91 HIS A C 1
ATOM 669 O O . HIS A 1 91 ? -16.500 -0.653 14.063 1.00 88.81 91 HIS A O 1
ATOM 675 N N . PRO A 1 92 ? -17.873 0.996 13.382 1.00 71.75 92 PRO A N 1
ATOM 676 C CA . PRO A 1 92 ? -19.026 0.129 13.141 1.00 71.75 92 PRO A CA 1
ATOM 677 C C . PRO A 1 92 ? -18.675 -1.073 12.255 1.00 71.75 92 PRO A C 1
ATOM 679 O O . PRO A 1 92 ? -17.928 -0.965 11.283 1.00 71.75 92 PRO A O 1
ATOM 682 N N . GLY A 1 93 ? -19.205 -2.240 12.628 1.00 68.44 93 GLY A N 1
ATOM 683 C CA . GLY A 1 93 ? -18.989 -3.479 11.888 1.00 68.44 93 GLY A CA 1
ATOM 684 C C . GLY A 1 93 ? -19.614 -3.439 10.486 1.00 68.44 93 GLY A C 1
ATOM 685 O O . GLY A 1 93 ? -20.465 -2.587 10.206 1.00 68.44 93 GLY A O 1
ATOM 686 N N . PRO A 1 94 ? -19.229 -4.373 9.599 1.00 62.78 94 PRO A N 1
ATOM 687 C CA . PRO A 1 94 ? -19.859 -4.505 8.288 1.00 62.78 94 PRO A CA 1
ATOM 688 C C . PRO A 1 94 ? -21.372 -4.706 8.454 1.00 62.78 94 PRO A C 1
ATOM 690 O O . PRO A 1 94 ? -21.800 -5.672 9.076 1.00 62.78 94 PRO A O 1
ATOM 693 N N . GLY A 1 95 ? -22.167 -3.771 7.926 1.00 62.59 95 GLY A N 1
ATOM 694 C CA . GLY A 1 95 ? -23.633 -3.779 8.024 1.00 62.59 95 GLY A CA 1
ATOM 695 C C . GLY A 1 95 ? -24.234 -2.703 8.933 1.00 62.59 95 GLY A C 1
ATOM 696 O O . GLY A 1 95 ? -25.447 -2.539 8.929 1.00 62.59 95 GLY A O 1
ATOM 697 N N . ASN A 1 96 ? -23.411 -1.945 9.669 1.00 57.12 96 ASN A N 1
ATOM 698 C CA . ASN A 1 96 ? -23.863 -0.797 10.470 1.00 57.12 96 ASN A CA 1
ATOM 699 C C . ASN A 1 96 ? -23.294 0.548 9.973 1.00 57.12 96 ASN A C 1
ATOM 701 O O . ASN A 1 96 ? -23.309 1.548 10.692 1.00 57.12 96 ASN A O 1
ATOM 705 N N . SER A 1 97 ? -22.762 0.566 8.750 1.00 51.22 97 SER A N 1
ATOM 706 C CA . SER A 1 97 ? -22.380 1.786 8.042 1.00 51.22 97 SER A CA 1
ATOM 707 C C . SER A 1 97 ? -23.657 2.464 7.544 1.00 51.22 97 SER A C 1
ATOM 709 O O . SER A 1 97 ? -24.368 1.877 6.729 1.00 51.22 97 SER A O 1
ATOM 711 N N . ARG A 1 98 ? -23.973 3.655 8.059 1.00 48.31 98 ARG A N 1
ATOM 712 C CA . ARG A 1 98 ? -24.906 4.557 7.370 1.00 48.31 98 ARG A CA 1
ATOM 713 C C . ARG A 1 98 ? -24.241 5.141 6.133 1.00 48.31 98 ARG A C 1
ATOM 715 O O . ARG A 1 98 ? -23.007 5.344 6.197 1.00 48.31 98 ARG A O 1
#

Radius of gyration: 23.4 Å; chains: 1; bounding box: 77×20×49 Å

Secondary structure (DSSP, 8-state):
-------------TTSS-GGG--TTS-TTT-HHHHHHHHHHHH-PPPTT-S---SS-HHHHHHHHHHHHHHHHHTSPPPTT-HHHHHHHHSPPTT---

Sequence (98 aa):
MPLLLLAACITLPAAALDTARLDPATRANDDLFRAANGAWLAATAIPAERSEVYGADLPASVNARVRAIVDGLRAHPQAPGSIERKLVDFHPGPGNSR

pLDDT: mean 85.76, std 14.19, range [48.31, 98.12]

Foldseek 3Di:
DDDPPPPPPPPDPPPPADPVQADPVDDCVVPVVCRRHVSVVVPDDDDPVDPDDDPDPPVVVVVVVLLVVLVVLVVDDDDPPDPNVVSVVVDDDPPPDD